Protein AF-A0A9J6E8D4-F1 (afdb_monomer_lite)

Radius of gyration: 13.47 Å; chains: 1; bounding box: 23×30×44 Å

Structure (mmCIF, N/CA/C/O backbone):
data_AF-A0A9J6E8D4-F1
#
_entry.id   AF-A0A9J6E8D4-F1
#
loop_
_atom_site.group_PDB
_atom_site.id
_atom_site.type_symbol
_atom_site.label_atom_id
_atom_site.label_alt_id
_atom_site.label_comp_id
_atom_site.label_asym_id
_atom_site.label_entity_id
_atom_site.label_seq_id
_atom_site.pdbx_PDB_ins_code
_atom_site.Cartn_x
_atom_site.Cartn_y
_atom_site.Cartn_z
_atom_site.occupancy
_atom_site.B_iso_or_equiv
_atom_site.auth_seq_id
_atom_site.auth_comp_id
_atom_site.auth_asym_id
_atom_site.auth_atom_id
_atom_site.pdbx_PDB_model_num
ATOM 1 N N . MET A 1 1 ? 14.536 4.642 -30.020 1.00 42.53 1 MET A N 1
ATOM 2 C CA . MET A 1 1 ? 13.437 4.267 -29.109 1.00 42.53 1 MET A CA 1
ATOM 3 C C . MET A 1 1 ? 13.820 2.935 -28.489 1.00 42.53 1 MET A C 1
ATOM 5 O O . MET A 1 1 ? 13.500 1.906 -29.063 1.00 42.53 1 MET A O 1
ATOM 9 N N . ASN A 1 2 ? 14.598 2.946 -27.406 1.00 41.06 2 ASN A N 1
ATOM 10 C CA . ASN A 1 2 ? 14.910 1.715 -26.681 1.00 41.06 2 ASN A CA 1
ATOM 11 C C . ASN A 1 2 ? 13.960 1.664 -25.494 1.00 41.06 2 ASN A C 1
ATOM 13 O O . ASN A 1 2 ? 14.034 2.517 -24.615 1.00 41.06 2 ASN A O 1
ATOM 17 N N . GLY A 1 3 ? 13.008 0.736 -25.569 1.00 49.50 3 GLY A N 1
ATOM 18 C CA . GLY A 1 3 ? 12.068 0.459 -24.498 1.00 49.50 3 GLY A CA 1
ATOM 19 C C . GLY A 1 3 ? 12.817 -0.035 -23.270 1.00 49.50 3 GLY A C 1
ATOM 20 O O . GLY A 1 3 ? 13.679 -0.909 -23.363 1.00 49.50 3 GLY A O 1
ATOM 21 N N . ASP A 1 4 ? 12.481 0.591 -22.155 1.00 50.59 4 ASP A N 1
ATOM 22 C CA . ASP A 1 4 ? 12.856 0.254 -20.795 1.00 50.59 4 ASP A CA 1
ATOM 23 C C . ASP A 1 4 ? 12.552 -1.230 -20.512 1.00 50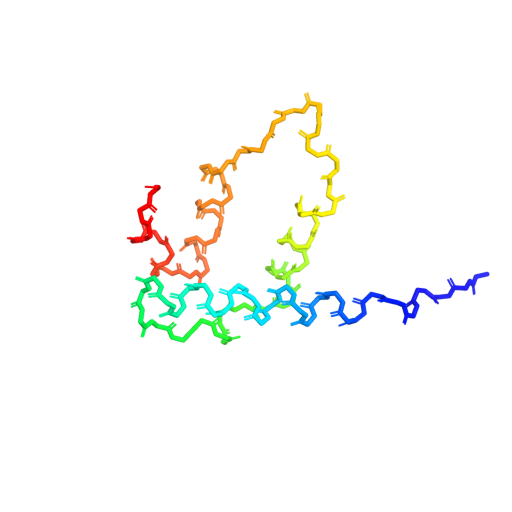.59 4 ASP A C 1
ATOM 25 O O . ASP A 1 4 ? 11.398 -1.635 -20.404 1.00 50.59 4 ASP A O 1
ATOM 29 N N . ALA A 1 5 ? 13.589 -2.069 -20.496 1.00 51.88 5 ALA A N 1
ATOM 30 C CA . ALA A 1 5 ? 13.493 -3.497 -20.180 1.00 51.88 5 ALA A CA 1
ATOM 31 C C . ALA A 1 5 ? 14.090 -3.822 -18.797 1.00 51.88 5 ALA A C 1
ATOM 33 O O . ALA A 1 5 ? 14.273 -4.993 -18.465 1.00 51.88 5 ALA A O 1
ATOM 34 N N . SER A 1 6 ? 14.408 -2.796 -17.996 1.00 51.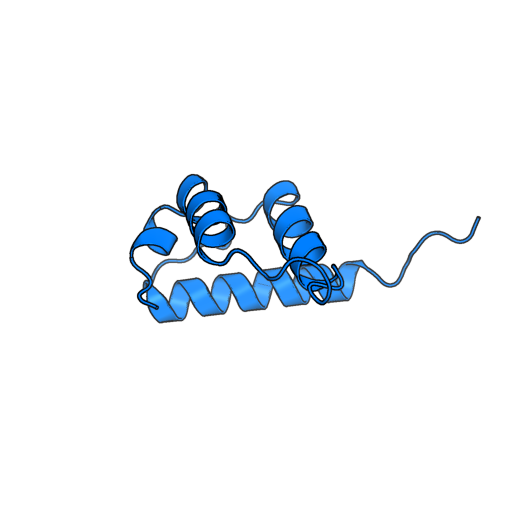34 6 SER A N 1
ATOM 35 C CA . SER A 1 6 ? 15.024 -2.944 -16.671 1.00 51.34 6 SER A CA 1
ATOM 36 C C . SER A 1 6 ? 14.055 -2.712 -15.506 1.00 51.34 6 SER A C 1
ATOM 38 O O . SER A 1 6 ? 14.339 -3.209 -14.419 1.00 51.34 6 SER A O 1
ATOM 40 N N . LYS A 1 7 ? 12.892 -2.075 -15.718 1.00 55.88 7 LYS A N 1
ATOM 41 C CA . LYS A 1 7 ? 11.907 -1.797 -14.654 1.00 55.88 7 LYS A CA 1
ATOM 42 C C . LYS A 1 7 ? 11.150 -2.968 -13.992 1.00 55.88 7 LYS A C 1
ATOM 44 O O . LYS A 1 7 ? 10.828 -2.847 -12.818 1.00 55.88 7 LYS A O 1
ATOM 49 N N . PRO A 1 8 ? 10.872 -4.138 -14.603 1.00 55.84 8 PRO A N 1
ATOM 50 C CA . PRO A 1 8 ? 9.972 -5.105 -13.955 1.00 55.84 8 PRO A CA 1
ATOM 51 C C . PRO A 1 8 ? 10.569 -5.775 -12.702 1.00 55.84 8 PRO A C 1
ATOM 53 O O . PRO A 1 8 ? 9.834 -6.293 -11.862 1.00 55.84 8 PRO A O 1
ATOM 56 N N . ALA A 1 9 ? 11.900 -5.786 -12.564 1.00 62.72 9 ALA A N 1
ATOM 57 C CA . ALA A 1 9 ? 12.570 -6.398 -11.419 1.00 62.72 9 ALA A CA 1
ATOM 58 C C . ALA A 1 9 ? 12.507 -5.521 -10.157 1.00 62.72 9 ALA A C 1
ATOM 60 O O . ALA A 1 9 ? 12.378 -6.061 -9.057 1.00 62.72 9 ALA A O 1
ATOM 61 N N . SER A 1 10 ? 12.576 -4.193 -10.308 1.00 79.12 10 SER A N 1
ATOM 62 C CA . SER A 1 10 ? 12.441 -3.247 -9.196 1.00 79.12 10 SER A CA 1
ATOM 63 C C . SER A 1 10 ? 11.024 -3.263 -8.643 1.00 79.12 10 SER A C 1
ATOM 65 O O . SER A 1 10 ? 10.844 -3.399 -7.438 1.00 79.12 10 SER A O 1
ATOM 67 N N . ASP A 1 11 ? 10.020 -3.241 -9.512 1.00 86.50 11 ASP A N 1
ATOM 68 C CA . ASP A 1 11 ? 8.615 -3.144 -9.116 1.00 86.50 11 ASP A CA 1
ATOM 69 C C . ASP A 1 11 ? 8.169 -4.406 -8.369 1.00 86.50 11 ASP A C 1
ATOM 71 O O . ASP A 1 11 ? 7.563 -4.335 -7.300 1.00 86.50 11 ASP A O 1
ATOM 75 N N . ALA A 1 12 ? 8.551 -5.585 -8.872 1.00 88.50 12 ALA A N 1
ATOM 76 C CA . ALA A 1 12 ? 8.290 -6.848 -8.190 1.00 88.50 12 ALA A CA 1
ATOM 77 C C . ALA A 1 12 ? 9.002 -6.931 -6.827 1.00 88.50 12 ALA A C 1
ATOM 79 O O . ALA A 1 12 ? 8.449 -7.484 -5.871 1.00 88.50 12 ALA A O 1
ATOM 80 N N . PHE A 1 13 ? 10.214 -6.377 -6.716 1.00 90.38 13 PHE A N 1
ATOM 81 C CA . PHE A 1 13 ? 10.947 -6.307 -5.453 1.00 90.38 13 PHE A CA 1
ATOM 82 C C . PHE A 1 13 ? 10.282 -5.351 -4.455 1.00 90.38 13 PHE A C 1
ATOM 84 O O . PHE A 1 13 ? 10.124 -5.712 -3.287 1.00 90.38 13 PHE A O 1
ATOM 91 N N . VAL A 1 14 ? 9.845 -4.174 -4.911 1.00 91.06 14 VAL A N 1
ATOM 92 C CA . VAL A 1 14 ? 9.126 -3.186 -4.096 1.00 91.06 14 VAL A CA 1
ATOM 93 C C . VAL A 1 14 ? 7.800 -3.765 -3.622 1.00 91.06 14 VAL A C 1
ATOM 95 O O . VAL A 1 14 ? 7.550 -3.773 -2.419 1.00 91.06 14 VAL A O 1
ATOM 98 N N . LYS A 1 15 ? 7.003 -4.362 -4.519 1.00 92.25 15 LYS A N 1
ATOM 99 C CA . LYS A 1 15 ? 5.745 -5.027 -4.152 1.00 92.25 15 LYS A CA 1
ATOM 100 C C . LYS A 1 15 ? 5.976 -6.100 -3.095 1.00 92.25 15 LYS A C 1
ATOM 102 O O . LYS A 1 15 ? 5.305 -6.106 -2.070 1.00 92.25 15 LYS A O 1
ATOM 107 N N . LYS A 1 16 ? 6.944 -6.994 -3.311 1.00 92.88 16 LYS A N 1
ATOM 108 C CA . LYS A 1 16 ? 7.247 -8.066 -2.354 1.00 92.88 16 LYS A CA 1
ATOM 109 C C . LYS A 1 16 ? 7.690 -7.518 -0.995 1.00 92.88 16 LYS A C 1
ATOM 111 O O . LYS A 1 16 ? 7.284 -8.055 0.031 1.00 92.88 16 LYS A O 1
ATOM 116 N N . SER A 1 17 ? 8.515 -6.474 -0.991 1.00 92.19 17 SER A N 1
ATOM 117 C CA . SER A 1 17 ? 9.003 -5.850 0.242 1.00 92.19 17 SER A CA 1
ATOM 118 C C . SER A 1 17 ? 7.874 -5.157 1.001 1.00 92.19 17 SER A C 1
ATOM 120 O O . SER A 1 17 ? 7.764 -5.345 2.208 1.00 92.19 17 SER A O 1
ATOM 122 N N . LEU A 1 18 ? 6.993 -4.442 0.295 1.00 90.88 18 LEU A N 1
ATOM 123 C CA . LEU A 1 18 ? 5.829 -3.778 0.879 1.00 90.88 18 LEU A CA 1
ATOM 124 C C . L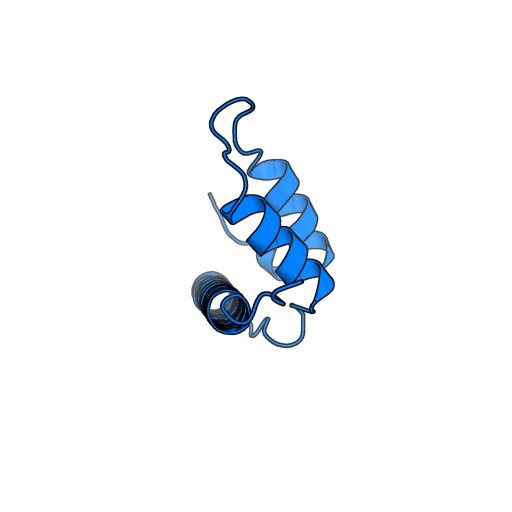EU A 1 18 ? 4.845 -4.790 1.480 1.00 90.88 18 LEU A C 1
ATOM 126 O O . LEU A 1 18 ? 4.428 -4.627 2.620 1.00 90.88 18 LEU A O 1
ATOM 130 N N . VAL A 1 19 ? 4.538 -5.877 0.763 1.00 92.56 19 VAL A N 1
ATOM 131 C CA . VAL A 1 19 ? 3.695 -6.968 1.290 1.00 92.56 19 VAL A CA 1
ATOM 132 C C . VAL A 1 19 ? 4.308 -7.569 2.550 1.00 92.56 19 VAL A C 1
ATOM 134 O O . VAL A 1 19 ? 3.616 -7.735 3.549 1.00 92.56 19 VAL A O 1
ATOM 137 N N . CYS A 1 20 ? 5.609 -7.874 2.520 1.00 93.19 20 CYS A N 1
ATOM 138 C CA . CYS A 1 20 ? 6.301 -8.449 3.670 1.00 93.19 20 CYS A CA 1
ATOM 139 C C . CYS A 1 20 ? 6.267 -7.504 4.877 1.00 93.19 20 CYS A C 1
ATOM 141 O O . CYS A 1 20 ? 6.011 -7.957 5.986 1.00 93.19 20 CYS A O 1
ATOM 143 N N . PHE A 1 21 ? 6.487 -6.206 4.661 1.00 91.19 21 PHE A N 1
ATOM 144 C CA . PHE A 1 21 ? 6.423 -5.191 5.709 1.00 91.19 21 PHE A CA 1
ATOM 145 C C . PHE A 1 21 ? 5.035 -5.138 6.354 1.00 91.19 21 PHE A C 1
ATOM 147 O O . PHE A 1 21 ? 4.908 -5.292 7.565 1.00 91.19 21 PHE A O 1
ATOM 154 N N . ILE A 1 22 ? 3.983 -5.014 5.543 1.00 89.88 22 ILE A N 1
ATOM 155 C CA . ILE A 1 22 ? 2.606 -4.931 6.044 1.00 89.88 22 ILE A CA 1
ATOM 156 C C . ILE A 1 22 ? 2.234 -6.206 6.794 1.00 89.88 22 ILE A C 1
ATOM 158 O O . ILE A 1 22 ? 1.671 -6.135 7.883 1.00 89.88 22 ILE A O 1
ATOM 162 N N . GLN A 1 23 ? 2.609 -7.368 6.265 1.00 91.56 23 GLN A N 1
ATOM 163 C CA . GLN A 1 23 ? 2.361 -8.645 6.919 1.00 91.56 23 GLN A CA 1
ATOM 164 C C . GLN A 1 23 ? 3.103 -8.777 8.253 1.00 91.56 23 GLN A C 1
ATOM 166 O O . GLN A 1 23 ? 2.554 -9.343 9.195 1.00 91.56 23 GLN A O 1
ATOM 171 N N . GLN A 1 24 ? 4.324 -8.254 8.368 1.00 91.31 24 GLN A N 1
ATOM 172 C CA . GLN A 1 24 ? 5.069 -8.268 9.627 1.00 91.31 24 GLN A CA 1
ATOM 173 C C . GLN A 1 24 ? 4.444 -7.354 10.686 1.00 91.31 24 GLN A C 1
ATOM 175 O O . GLN A 1 24 ? 4.328 -7.768 11.838 1.00 91.31 24 GLN A O 1
ATOM 180 N N . GLU A 1 25 ? 4.002 -6.161 10.294 1.00 90.38 25 GLU A N 1
ATOM 181 C CA . GLU A 1 25 ? 3.457 -5.168 11.226 1.00 90.38 25 GLU A CA 1
ATOM 182 C C . GLU A 1 25 ? 1.998 -5.454 11.615 1.00 90.38 25 GLU A C 1
ATOM 184 O O . GLU A 1 25 ? 1.596 -5.254 12.759 1.00 90.38 25 GLU A O 1
ATOM 189 N N . THR A 1 26 ? 1.194 -5.964 10.681 1.00 86.88 26 THR A N 1
ATOM 190 C CA . THR A 1 26 ? -0.267 -6.086 10.848 1.00 86.88 26 THR A CA 1
ATOM 191 C C . THR A 1 26 ? -0.756 -7.531 10.948 1.00 86.88 26 THR A C 1
ATOM 193 O O . THR A 1 26 ? -1.900 -7.763 11.330 1.00 86.88 26 THR A O 1
ATOM 196 N N . ASN A 1 27 ? 0.099 -8.519 10.645 1.00 88.88 27 ASN A N 1
ATOM 197 C CA . ASN A 1 27 ? -0.277 -9.927 10.437 1.00 88.88 27 ASN A CA 1
ATOM 198 C C . ASN A 1 27 ? -1.305 -10.154 9.306 1.00 88.88 27 ASN A C 1
ATOM 200 O O . ASN A 1 27 ? -1.863 -11.248 9.207 1.00 88.88 27 ASN A O 1
ATOM 204 N N . GLU A 1 28 ? -1.522 -9.173 8.425 1.00 87.88 28 GLU A N 1
ATOM 205 C CA . GLU A 1 28 ? -2.419 -9.292 7.272 1.00 87.88 28 GLU A CA 1
ATOM 206 C C . GLU A 1 28 ? -1.664 -9.459 5.950 1.00 87.88 28 GLU A C 1
ATOM 208 O O . GLU A 1 28 ? -0.585 -8.907 5.740 1.00 87.88 28 GLU A O 1
ATOM 213 N N . ASP A 1 29 ? -2.247 -10.228 5.029 1.00 88.56 29 ASP A N 1
ATOM 214 C CA . ASP A 1 29 ? -1.732 -10.345 3.667 1.00 88.56 29 ASP A CA 1
ATOM 215 C C . ASP A 1 29 ? -2.323 -9.233 2.788 1.00 88.56 29 ASP A C 1
ATOM 217 O O . ASP A 1 29 ? -3.518 -9.224 2.490 1.00 88.56 29 ASP A O 1
ATOM 221 N N . ALA A 1 30 ? -1.475 -8.287 2.381 1.00 88.06 30 ALA A N 1
ATOM 222 C CA . AL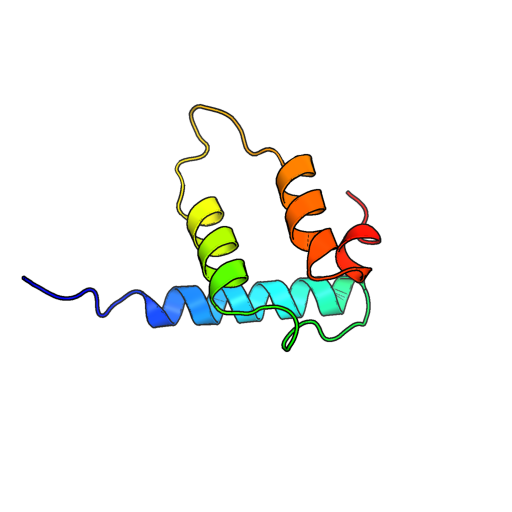A A 1 30 ? -1.851 -7.156 1.535 1.00 88.06 30 ALA A CA 1
ATOM 223 C C . ALA A 1 30 ? -1.530 -7.367 0.041 1.00 88.06 30 ALA A C 1
ATOM 225 O O . ALA A 1 30 ? -1.618 -6.421 -0.745 1.00 88.06 30 ALA A O 1
ATOM 226 N N . ALA A 1 31 ? -1.143 -8.577 -0.388 1.00 89.00 31 ALA A N 1
ATOM 227 C CA . ALA A 1 31 ? -0.706 -8.833 -1.765 1.00 89.00 31 ALA A CA 1
ATOM 228 C C . ALA A 1 31 ? -1.774 -8.515 -2.823 1.00 89.00 31 ALA A C 1
ATOM 230 O O . ALA A 1 31 ? -1.429 -8.015 -3.903 1.00 89.00 31 ALA A O 1
ATOM 231 N N . ASP A 1 32 ? -3.042 -8.781 -2.498 1.00 89.88 32 ASP A N 1
ATOM 232 C CA . ASP A 1 32 ? -4.204 -8.489 -3.345 1.00 89.88 32 ASP A CA 1
ATOM 233 C C . ASP A 1 32 ? -4.647 -7.018 -3.277 1.00 89.88 32 ASP A C 1
ATOM 235 O O . ASP A 1 32 ? -5.333 -6.548 -4.181 1.00 89.88 32 ASP A O 1
ATOM 239 N N . MET A 1 33 ? -4.244 -6.275 -2.239 1.00 89.50 33 MET A N 1
ATOM 240 C CA . MET A 1 33 ? -4.583 -4.852 -2.089 1.00 89.50 33 MET A CA 1
ATOM 241 C C . MET A 1 33 ? -3.614 -3.930 -2.841 1.00 89.50 33 MET A C 1
ATOM 243 O O . MET A 1 33 ? -3.954 -2.792 -3.154 1.00 89.50 33 MET A O 1
ATOM 247 N N . ILE A 1 34 ? -2.407 -4.416 -3.154 1.00 91.12 34 ILE A N 1
ATOM 248 C CA . ILE A 1 34 ? -1.396 -3.666 -3.909 1.00 91.12 34 ILE A CA 1
ATOM 249 C C . ILE A 1 34 ? -1.553 -3.964 -5.401 1.00 91.12 34 ILE A C 1
ATOM 251 O O . ILE A 1 34 ? -0.967 -4.918 -5.936 1.00 91.12 34 ILE A O 1
ATOM 255 N N . ASP A 1 35 ? -2.346 -3.137 -6.075 1.00 91.25 35 ASP A N 1
ATOM 256 C CA . ASP A 1 35 ? -2.487 -3.145 -7.529 1.00 91.25 35 ASP A CA 1
ATOM 257 C C . ASP A 1 35 ? -1.327 -2.415 -8.240 1.00 91.25 35 ASP A C 1
ATOM 259 O O . ASP A 1 35 ? -0.393 -1.902 -7.619 1.00 91.25 35 ASP A O 1
ATOM 263 N N . GLU A 1 36 ? -1.354 -2.411 -9.574 1.00 89.25 36 GLU A N 1
ATOM 264 C CA . GLU A 1 36 ? -0.323 -1.770 -10.400 1.00 89.25 36 GLU A CA 1
ATOM 265 C C . GLU A 1 36 ? -0.291 -0.240 -10.239 1.00 89.25 36 GLU A C 1
ATOM 267 O O . GLU A 1 36 ? 0.766 0.365 -10.406 1.00 89.25 36 GLU A O 1
ATOM 272 N N . ILE A 1 37 ? -1.419 0.391 -9.890 1.00 91.19 37 ILE A N 1
ATOM 273 C CA . ILE A 1 37 ? -1.527 1.846 -9.714 1.00 91.19 37 ILE A CA 1
ATOM 274 C C . ILE A 1 37 ? -0.871 2.247 -8.393 1.00 91.19 37 ILE A C 1
ATOM 276 O O . ILE A 1 37 ? -0.028 3.146 -8.368 1.00 91.19 37 ILE A O 1
ATOM 280 N N . LE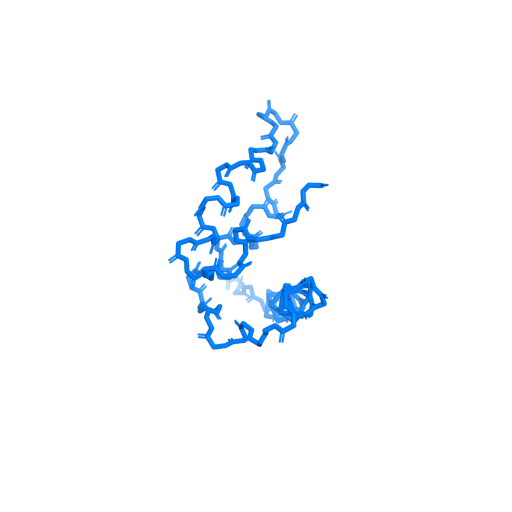U A 1 38 ? -1.208 1.547 -7.308 1.00 90.50 38 LEU A N 1
ATOM 281 C CA . LEU A 1 38 ? -0.614 1.762 -5.994 1.00 90.50 38 LEU A CA 1
ATOM 282 C C . LEU A 1 38 ? 0.884 1.459 -6.017 1.00 90.50 38 LEU A C 1
ATOM 284 O O . LEU A 1 38 ? 1.683 2.220 -5.474 1.00 90.50 38 LEU A O 1
ATOM 288 N N . LEU A 1 39 ? 1.282 0.380 -6.696 1.00 91.56 39 LEU A N 1
ATOM 289 C CA . LEU A 1 39 ? 2.689 0.033 -6.855 1.00 91.56 39 LEU A CA 1
ATOM 290 C C . LEU A 1 39 ? 3.458 1.114 -7.621 1.00 91.56 39 LEU A C 1
ATOM 292 O O . LEU A 1 39 ? 4.530 1.513 -7.175 1.00 91.56 39 LEU A O 1
ATOM 296 N N . ALA A 1 40 ? 2.910 1.622 -8.728 1.00 89.56 40 ALA A N 1
ATOM 297 C CA . ALA A 1 40 ? 3.538 2.696 -9.494 1.00 89.56 40 ALA A CA 1
ATOM 298 C C . ALA A 1 40 ? 3.679 3.990 -8.677 1.00 89.56 40 ALA A C 1
ATOM 300 O O . ALA A 1 40 ? 4.688 4.680 -8.807 1.00 89.56 40 ALA A O 1
ATOM 301 N N . TYR A 1 41 ? 2.711 4.300 -7.808 1.00 89.56 41 TYR A N 1
ATOM 302 C CA . TYR A 1 41 ? 2.805 5.421 -6.870 1.00 89.56 41 TYR A CA 1
ATOM 303 C C . TYR A 1 41 ? 3.948 5.228 -5.862 1.00 89.56 41 TYR A C 1
ATOM 305 O O . TYR A 1 41 ? 4.803 6.102 -5.736 1.00 89.56 41 TYR A O 1
ATOM 313 N N . VAL A 1 42 ? 4.016 4.066 -5.200 1.00 89.50 42 VAL A N 1
ATOM 314 C CA . VAL A 1 42 ? 5.071 3.759 -4.217 1.00 89.50 42 VAL A CA 1
ATOM 315 C C . VAL A 1 42 ? 6.453 3.770 -4.871 1.00 89.50 42 VAL A C 1
ATOM 317 O O . VAL A 1 42 ? 7.376 4.382 -4.342 1.00 89.50 42 VAL A O 1
ATOM 320 N N . VAL A 1 43 ? 6.603 3.133 -6.035 1.00 89.00 43 VAL A N 1
ATOM 321 C CA . VAL A 1 43 ? 7.857 3.155 -6.803 1.00 89.00 43 VAL A CA 1
ATOM 322 C C . VAL A 1 43 ? 8.204 4.587 -7.203 1.00 89.00 43 VAL A C 1
ATOM 324 O O . VAL A 1 43 ? 9.338 5.002 -7.005 1.00 89.00 43 VAL A O 1
ATOM 327 N N . GLY A 1 44 ? 7.233 5.366 -7.688 1.00 87.19 44 GLY A N 1
ATOM 328 C CA . GLY A 1 44 ? 7.438 6.763 -8.065 1.00 87.19 44 GLY A CA 1
ATOM 329 C C . GLY A 1 44 ? 7.931 7.630 -6.907 1.00 87.19 44 GLY A C 1
ATOM 330 O O . GLY A 1 44 ? 8.811 8.462 -7.105 1.00 87.19 44 GLY A O 1
ATOM 331 N N . ILE A 1 45 ? 7.430 7.400 -5.694 1.00 85.00 45 ILE A N 1
ATOM 332 C CA . ILE A 1 45 ? 7.912 8.071 -4.481 1.00 85.00 45 ILE A CA 1
ATOM 333 C C . ILE A 1 45 ? 9.333 7.637 -4.116 1.00 85.00 45 ILE A C 1
ATOM 335 O O . ILE A 1 45 ? 10.164 8.486 -3.813 1.00 85.00 45 ILE A O 1
ATOM 339 N N . LEU A 1 46 ? 9.628 6.336 -4.166 1.00 83.81 46 LEU A N 1
ATOM 340 C CA . LEU A 1 46 ? 10.956 5.801 -3.844 1.00 83.81 46 LEU A CA 1
ATOM 341 C C . LEU A 1 46 ? 12.031 6.203 -4.867 1.00 83.81 46 LEU A C 1
ATOM 343 O O . LEU A 1 46 ? 13.198 6.328 -4.506 1.00 83.81 46 LEU A O 1
ATOM 347 N N . GLU A 1 47 ? 11.651 6.364 -6.137 1.00 82.12 47 GLU A N 1
ATOM 348 C CA . GLU A 1 47 ? 12.528 6.828 -7.220 1.00 82.12 47 GLU A CA 1
ATOM 349 C C . GLU A 1 47 ? 12.661 8.355 -7.266 1.00 82.12 47 GLU A C 1
ATOM 351 O O . GLU A 1 47 ? 13.606 8.861 -7.873 1.00 82.12 47 GLU A O 1
ATOM 356 N N . SER A 1 48 ? 11.728 9.099 -6.667 1.00 77.81 48 SER A N 1
ATOM 357 C CA . SER A 1 48 ? 11.807 10.557 -6.633 1.00 77.81 48 SER A CA 1
ATOM 358 C C . SER A 1 48 ? 12.977 10.993 -5.752 1.00 77.81 48 SER A C 1
ATOM 360 O O . SER A 1 48 ? 13.136 10.518 -4.630 1.00 77.81 48 SER A O 1
ATOM 362 N N . ASP A 1 49 ? 13.796 11.924 -6.246 1.00 62.97 49 ASP A N 1
ATOM 363 C CA . ASP A 1 49 ? 14.811 12.614 -5.448 1.00 62.97 49 ASP A CA 1
ATOM 364 C C . ASP A 1 49 ? 14.086 13.483 -4.409 1.00 62.97 49 ASP A C 1
ATOM 366 O O . ASP A 1 49 ? 13.814 14.663 -4.619 1.00 62.97 49 ASP A O 1
ATOM 370 N N . ILE A 1 50 ? 13.759 12.892 -3.258 1.00 61.44 50 ILE A N 1
ATOM 371 C CA . ILE A 1 50 ? 13.058 13.543 -2.137 1.00 61.44 50 ILE A CA 1
ATOM 372 C C . ILE A 1 50 ? 13.905 14.663 -1.476 1.00 61.44 50 ILE A C 1
ATOM 374 O O . ILE A 1 50 ? 13.593 15.178 -0.401 1.00 61.44 50 ILE A O 1
ATOM 378 N N . ALA A 1 51 ? 15.021 15.033 -2.104 1.00 55.53 51 ALA A N 1
ATOM 379 C CA . ALA A 1 51 ? 16.051 15.910 -1.580 1.00 55.53 51 ALA A CA 1
ATOM 380 C C . ALA A 1 51 ? 15.646 17.394 -1.528 1.00 55.53 51 ALA A C 1
ATOM 382 O O . ALA A 1 51 ? 16.278 18.138 -0.780 1.00 55.53 51 ALA A O 1
ATOM 383 N N . GLU A 1 52 ? 14.622 17.836 -2.273 1.00 57.03 52 GLU A N 1
ATOM 384 C CA . GLU A 1 52 ? 14.227 19.258 -2.296 1.00 57.03 52 GLU A CA 1
ATOM 38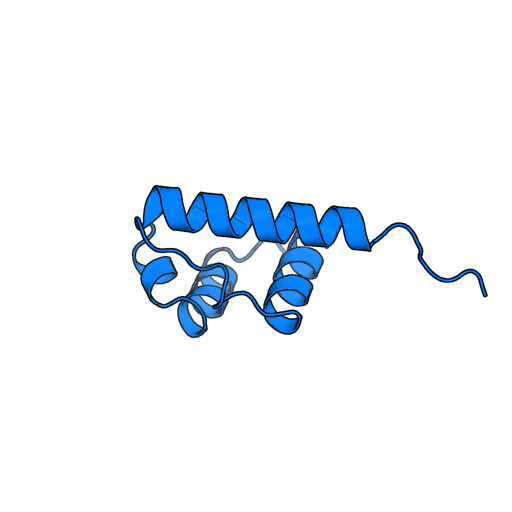5 C C . GLU A 1 52 ? 13.019 19.603 -1.408 1.00 57.03 52 GLU A C 1
ATOM 387 O O . GLU A 1 52 ? 13.013 20.679 -0.812 1.00 57.03 52 GLU A O 1
ATOM 392 N N . GLU A 1 53 ? 12.035 18.708 -1.255 1.00 64.69 53 GLU A N 1
ATOM 393 C CA . GLU A 1 53 ? 10.755 19.040 -0.589 1.00 64.69 53 GLU A CA 1
ATOM 394 C C . GLU A 1 53 ? 10.477 18.223 0.686 1.00 64.69 53 GLU A C 1
ATOM 396 O O . GLU A 1 53 ? 9.570 18.551 1.450 1.00 64.69 53 GLU A O 1
ATOM 401 N N . GLY A 1 54 ? 11.316 17.225 0.990 1.00 71.88 54 GLY A N 1
ATOM 402 C CA . GLY A 1 54 ? 11.084 16.301 2.098 1.00 71.88 54 GLY A CA 1
ATOM 403 C C . GLY A 1 54 ? 9.996 15.274 1.772 1.00 71.88 54 GLY A C 1
ATOM 404 O O . GLY A 1 54 ? 9.149 15.477 0.907 1.00 71.88 54 GLY A O 1
ATOM 405 N N . PHE A 1 55 ? 10.059 14.116 2.428 1.00 82.19 55 PHE A N 1
ATOM 406 C CA . PHE A 1 55 ? 9.084 13.049 2.224 1.00 82.19 55 PHE A CA 1
ATOM 407 C C . PHE A 1 55 ? 7.944 13.237 3.215 1.00 82.19 55 PHE A C 1
ATOM 409 O O . PHE A 1 55 ? 8.171 13.128 4.424 1.00 82.19 55 PHE A O 1
ATOM 416 N N . ASP A 1 56 ? 6.736 13.506 2.722 1.00 85.44 56 ASP A N 1
ATOM 417 C CA . ASP A 1 56 ? 5.554 13.544 3.577 1.00 85.44 56 ASP A CA 1
ATOM 418 C C . ASP A 1 56 ? 5.096 12.114 3.902 1.00 85.44 56 ASP A C 1
ATOM 420 O O . ASP A 1 56 ? 4.318 11.481 3.185 1.00 85.44 56 ASP A O 1
ATOM 424 N N . VAL A 1 57 ? 5.630 11.592 5.009 1.00 84.75 57 VAL A N 1
ATOM 425 C CA . VAL A 1 57 ? 5.282 10.267 5.536 1.00 84.75 57 VAL A CA 1
ATOM 426 C C . VAL A 1 57 ? 3.795 10.191 5.899 1.00 84.75 57 VAL A C 1
ATOM 428 O O . VAL A 1 57 ? 3.207 9.116 5.782 1.00 84.75 57 VAL A O 1
ATOM 431 N N . LEU A 1 58 ? 3.179 11.303 6.323 1.00 87.06 58 LEU A N 1
ATOM 432 C CA . LEU A 1 58 ? 1.772 11.333 6.722 1.00 87.06 58 LEU A CA 1
ATOM 433 C C . LEU A 1 58 ? 0.867 11.230 5.497 1.00 87.06 58 LEU A C 1
ATOM 435 O O . LEU A 1 58 ? -0.013 10.375 5.486 1.00 87.06 58 LEU A O 1
ATOM 439 N N . GLU A 1 59 ? 1.135 12.010 4.446 1.00 86.50 59 GLU A N 1
ATOM 440 C CA . GLU A 1 59 ? 0.398 11.911 3.178 1.00 86.50 59 GLU A CA 1
ATOM 441 C C . GLU A 1 59 ? 0.556 10.515 2.559 1.00 86.50 59 GLU A C 1
ATOM 443 O O . GLU A 1 59 ? -0.422 9.899 2.130 1.00 86.50 59 GLU A O 1
ATOM 448 N N . PHE A 1 60 ? 1.776 9.970 2.568 1.00 88.69 60 PHE A N 1
ATOM 449 C CA . PHE A 1 60 ? 2.036 8.616 2.087 1.00 88.69 60 PHE A CA 1
ATOM 450 C C . PHE A 1 60 ? 1.255 7.561 2.876 1.00 88.69 60 PHE A C 1
ATOM 452 O O . PHE A 1 60 ? 0.665 6.650 2.288 1.00 88.69 60 PHE A O 1
ATOM 459 N N . LYS A 1 61 ? 1.232 7.689 4.207 1.00 88.12 61 LYS A N 1
ATOM 460 C CA . LYS A 1 61 ? 0.478 6.793 5.081 1.00 88.12 61 LYS A CA 1
ATOM 461 C C . LYS A 1 61 ? -1.021 6.919 4.825 1.00 88.12 61 LYS A C 1
ATOM 463 O O . LYS A 1 61 ? -1.667 5.891 4.661 1.00 88.12 61 LYS A O 1
ATOM 468 N N . GLU A 1 62 ? -1.570 8.130 4.724 1.00 89.44 62 GLU A N 1
ATOM 469 C CA . GLU A 1 62 ? -2.988 8.347 4.401 1.00 89.44 62 GLU A CA 1
ATOM 470 C C . GLU A 1 62 ? -3.364 7.718 3.054 1.00 89.44 62 GLU A C 1
ATOM 472 O O . GLU A 1 62 ? -4.372 7.011 2.956 1.00 89.44 62 GLU A O 1
ATOM 477 N N . MET A 1 63 ? -2.524 7.911 2.032 1.00 89.75 63 MET A N 1
ATOM 478 C CA . MET A 1 63 ? -2.722 7.311 0.716 1.00 89.75 63 MET A CA 1
ATOM 479 C C . MET A 1 63 ? -2.703 5.786 0.780 1.00 89.75 63 MET A C 1
ATOM 481 O O . MET A 1 63 ? -3.594 5.159 0.215 1.00 89.75 63 MET A O 1
ATOM 485 N N . LEU A 1 64 ? -1.750 5.168 1.483 1.00 90.31 64 LEU A N 1
ATOM 486 C CA . LEU A 1 64 ? -1.708 3.709 1.623 1.00 90.31 64 LEU A CA 1
ATOM 487 C C . LEU A 1 64 ? -2.875 3.162 2.449 1.00 90.31 64 LEU A C 1
ATOM 489 O O . LEU A 1 64 ? -3.469 2.161 2.052 1.00 90.31 64 LEU A O 1
ATOM 493 N N . SER A 1 65 ? -3.255 3.831 3.539 1.00 90.19 65 SER A N 1
ATOM 494 C CA . SER A 1 65 ? -4.375 3.435 4.401 1.00 90.19 65 SER A CA 1
ATOM 495 C C . SER A 1 65 ? -5.721 3.422 3.670 1.00 90.19 65 SER A C 1
ATOM 497 O O . SER A 1 65 ? -6.604 2.639 4.020 1.00 90.19 65 SER A O 1
ATOM 499 N N . ALA A 1 66 ? -5.887 4.243 2.626 1.00 89.94 66 ALA A N 1
ATOM 500 C CA . ALA A 1 66 ? -7.094 4.242 1.799 1.00 89.94 66 ALA A CA 1
ATOM 501 C C . ALA A 1 66 ? -7.274 2.946 0.983 1.00 89.94 66 ALA A C 1
ATOM 503 O O . ALA A 1 66 ? -8.409 2.554 0.705 1.00 89.94 66 ALA A O 1
ATOM 504 N N . TYR A 1 67 ? -6.174 2.278 0.616 1.00 89.94 67 TYR A N 1
ATOM 505 C CA . TYR A 1 67 ? -6.191 0.998 -0.109 1.00 89.94 67 TYR A CA 1
ATOM 506 C C . TYR A 1 67 ? -6.001 -0.198 0.824 1.00 89.94 67 TYR A C 1
ATOM 508 O O . TYR A 1 67 ? -6.557 -1.267 0.581 1.00 89.94 67 TYR A O 1
ATOM 516 N N . ILE A 1 68 ? -5.229 -0.015 1.895 1.00 89.25 68 ILE A N 1
ATOM 517 C CA . ILE A 1 68 ? -4.827 -1.049 2.844 1.00 89.25 68 ILE A CA 1
ATOM 518 C C . ILE A 1 68 ? -5.218 -0.567 4.247 1.00 89.25 68 ILE A C 1
ATOM 520 O O . ILE A 1 68 ? -4.400 0.041 4.934 1.00 89.25 68 ILE A O 1
ATOM 524 N N . PRO A 1 69 ? -6.455 -0.821 4.709 1.00 88.06 69 PRO A N 1
ATOM 525 C CA . PRO A 1 69 ? -6.951 -0.272 5.974 1.00 88.06 69 PRO A CA 1
ATOM 526 C C . PRO A 1 69 ? -6.090 -0.627 7.194 1.00 88.06 69 PRO A C 1
ATOM 528 O O . PRO A 1 69 ? -5.986 0.156 8.135 1.00 88.06 69 PRO A O 1
ATOM 531 N N . SER A 1 70 ? -5.441 -1.795 7.181 1.00 85.94 70 SER A N 1
ATOM 532 C CA . SER A 1 70 ? -4.524 -2.235 8.236 1.00 85.94 70 SER A CA 1
ATOM 533 C C . SER A 1 70 ? -3.226 -1.427 8.296 1.00 85.94 70 SER A C 1
ATOM 535 O O . SER A 1 70 ? -2.592 -1.384 9.350 1.00 85.94 70 SER A O 1
ATOM 537 N N . PHE A 1 71 ? -2.863 -0.718 7.224 1.00 86.31 71 PHE A N 1
ATOM 538 C CA . PHE A 1 71 ? -1.691 0.158 7.184 1.00 86.31 71 PHE A CA 1
ATOM 539 C C . PHE A 1 71 ? -1.796 1.326 8.177 1.00 86.31 71 PHE A C 1
ATOM 541 O O . PHE A 1 71 ? -0.791 1.765 8.733 1.00 86.31 71 PHE A O 1
ATOM 548 N N . ASP A 1 72 ? -3.016 1.775 8.489 1.00 86.12 72 ASP A N 1
ATOM 549 C CA . ASP A 1 72 ? -3.252 2.842 9.465 1.00 86.12 72 ASP A CA 1
ATOM 550 C C . ASP A 1 72 ? -2.803 2.450 10.883 1.00 86.12 72 ASP A C 1
ATOM 552 O O . ASP A 1 72 ? -2.319 3.282 11.656 1.00 86.12 72 ASP A O 1
ATOM 556 N N . SER A 1 73 ? -2.886 1.149 11.188 1.00 84.50 73 SER A N 1
ATOM 557 C CA . SER A 1 73 ? -2.535 0.569 12.490 1.00 84.50 73 SER A CA 1
ATOM 558 C C . SER A 1 73 ? -1.024 0.433 12.714 1.00 84.50 73 SER A C 1
ATOM 560 O O . SER A 1 73 ? -0.602 0.160 13.839 1.00 84.50 73 SER A O 1
ATOM 562 N N . ILE A 1 74 ? -0.207 0.628 11.674 1.00 83.94 74 ILE A N 1
ATOM 563 C CA . ILE A 1 74 ? 1.255 0.600 11.777 1.00 83.94 74 ILE A CA 1
ATOM 564 C C . ILE A 1 74 ? 1.705 1.879 12.492 1.00 83.94 74 ILE A C 1
ATOM 566 O O . ILE A 1 74 ? 1.394 2.993 12.061 1.00 83.94 74 ILE A O 1
ATOM 570 N N . SER A 1 75 ? 2.384 1.718 13.625 1.00 72.06 75 SER A N 1
ATOM 571 C CA . SER A 1 75 ? 2.887 2.842 14.426 1.00 72.06 75 SER A CA 1
ATOM 572 C C . SER A 1 75 ? 4.182 3.406 13.827 1.00 72.06 75 SER A C 1
ATOM 574 O O . SER A 1 75 ? 4.906 2.668 13.164 1.00 72.06 75 SER A O 1
ATOM 576 N N . GLU A 1 76 ? 4.445 4.703 14.042 1.00 59.72 76 GLU A N 1
ATOM 577 C CA . GLU A 1 76 ? 5.716 5.368 13.676 1.00 59.72 76 GLU A CA 1
ATOM 578 C C . GLU A 1 76 ? 6.924 4.837 14.465 1.00 59.72 76 GLU A C 1
ATOM 580 O O . GLU A 1 76 ? 6.768 4.551 15.679 1.00 59.72 76 GLU A O 1
#

Secondary structure (DSSP, 8-state):
-----STHHHHHHHHHHHHHHHHHHHS---TTT--HHHHHHHHHHHHS-TTTT---HHHHHHHHHHH-GGGGG---

pLDDT: mean 81.37, std 14.04, range [41.06, 93.19]

Organism: Rhipicephalus microplus (NCBI:txid6941)

Sequence (76 aa):
MNGDASKPASDAFVKKSLVCFIQQETNEDAADMIDEILLAYVVGILESDIAEEGFDVLEFKEMLSAYIPSFDSISE

InterPro domains:
  IPR060584 CUEDC2, N-terminal domain [PF27983] (12-75)

Foldseek 3Di:
DDDDPPPPVVLVVQLVVVQVVLCVQQVDGCSVLCDPVNSCVSVVLVPDPCPPPHDPPVVNLVVVCVSVVSSVVRDD